Protein AF-A0A009HYK4-F1 (afdb_monomer_lite)

pLDDT: mean 79.66, std 14.62, range [41.09, 97.38]

Foldseek 3Di:
DPDPPPPPVVVVVVVVVVVCPDPVVVVVVLVVVVPDPDQAEAEAEPAEPPDDDHDPPHHYHYDYPDYGCCCVVVVVSVCVVVVVVVVVVVVVVVVVPPD

Structure (mmCIF, N/CA/C/O backbone):
data_AF-A0A009HYK4-F1
#
_entry.id   AF-A0A009HYK4-F1
#
loop_
_atom_site.group_PDB
_atom_site.id
_atom_site.type_symbol
_atom_site.label_atom_id
_atom_site.label_alt_id
_atom_site.label_comp_id
_atom_site.label_asym_id
_atom_site.label_entity_id
_atom_site.label_seq_id
_atom_site.pdbx_PDB_ins_code
_atom_site.Cartn_x
_atom_site.Cartn_y
_atom_site.Cartn_z
_atom_site.occupancy
_atom_site.B_iso_or_equiv
_atom_site.auth_seq_id
_atom_site.auth_comp_id
_atom_site.auth_asym_id
_atom_site.auth_atom_id
_atom_site.pdbx_PDB_model_num
ATOM 1 N N . MET A 1 1 ? 3.544 -6.458 -37.305 1.00 41.09 1 MET A N 1
ATOM 2 C CA . MET A 1 1 ? 3.713 -6.278 -35.844 1.00 41.09 1 MET A CA 1
ATOM 3 C C . MET A 1 1 ? 4.498 -4.985 -35.599 1.00 41.09 1 MET A C 1
ATOM 5 O O . MET A 1 1 ? 5.652 -5.041 -35.210 1.00 41.09 1 MET A O 1
ATOM 9 N N . ASP A 1 2 ? 3.890 -3.821 -35.858 1.00 48.78 2 ASP A N 1
ATOM 10 C CA . ASP A 1 2 ? 4.592 -2.521 -35.960 1.00 48.78 2 ASP A CA 1
ATOM 11 C C . ASP A 1 2 ? 3.963 -1.443 -35.057 1.00 48.78 2 ASP A C 1
ATOM 13 O O . ASP A 1 2 ? 3.434 -0.435 -35.511 1.00 48.78 2 ASP A O 1
ATOM 17 N N . SER A 1 3 ? 3.959 -1.658 -33.739 1.00 46.78 3 SER A N 1
ATOM 18 C CA . SER A 1 3 ? 3.368 -0.681 -32.798 1.00 46.78 3 SER A CA 1
ATOM 19 C C . SER A 1 3 ? 4.187 -0.454 -31.517 1.00 46.78 3 SER A C 1
ATOM 21 O O . SER A 1 3 ? 3.824 0.349 -30.664 1.00 46.78 3 SER A O 1
ATOM 23 N N . LEU A 1 4 ? 5.370 -1.064 -31.390 1.00 53.31 4 LEU A N 1
ATOM 24 C CA . LEU A 1 4 ? 6.231 -0.886 -30.207 1.00 53.31 4 LEU A CA 1
ATOM 25 C C . LEU A 1 4 ? 7.160 0.348 -30.278 1.00 53.31 4 LEU A C 1
ATOM 27 O O . LEU A 1 4 ? 7.969 0.559 -29.382 1.00 53.31 4 LEU A O 1
ATOM 31 N N . ARG A 1 5 ? 7.048 1.202 -31.309 1.00 51.22 5 ARG A N 1
ATOM 32 C CA . ARG A 1 5 ? 7.926 2.376 -31.526 1.00 51.22 5 ARG A CA 1
ATOM 33 C C . ARG A 1 5 ? 7.320 3.734 -31.134 1.00 51.22 5 ARG A C 1
ATOM 35 O O . ARG A 1 5 ? 7.664 4.753 -31.726 1.00 51.22 5 ARG A O 1
ATOM 42 N N . ARG A 1 6 ? 6.456 3.822 -30.115 1.00 57.97 6 ARG A N 1
ATOM 43 C CA . ARG A 1 6 ? 6.088 5.135 -29.537 1.00 57.97 6 ARG A CA 1
ATOM 44 C C . ARG A 1 6 ? 7.111 5.562 -28.484 1.00 57.97 6 ARG A C 1
ATOM 46 O O . ARG A 1 6 ? 6.837 5.524 -27.289 1.00 57.97 6 ARG A O 1
ATOM 53 N N . VAL A 1 7 ? 8.275 6.021 -28.949 1.00 56.16 7 VAL A N 1
ATOM 54 C CA . VAL A 1 7 ? 9.365 6.589 -28.122 1.00 56.16 7 VAL A CA 1
ATOM 55 C C . VAL A 1 7 ? 8.849 7.674 -27.158 1.00 56.16 7 VAL A C 1
ATOM 57 O O . VAL A 1 7 ? 9.374 7.836 -26.063 1.00 56.16 7 VAL A O 1
ATOM 60 N N . SER A 1 8 ? 7.759 8.360 -27.516 1.00 68.75 8 SER A N 1
ATOM 61 C CA . SER A 1 8 ? 7.097 9.361 -26.673 1.00 68.75 8 SER A CA 1
ATOM 62 C C . SER A 1 8 ? 6.431 8.786 -25.414 1.00 68.75 8 SER A C 1
ATOM 64 O O . SER A 1 8 ? 6.576 9.383 -24.353 1.00 68.75 8 SER A O 1
ATOM 66 N N . VAL A 1 9 ? 5.745 7.638 -25.485 1.00 76.12 9 VAL A N 1
ATOM 67 C CA . VAL A 1 9 ? 4.969 7.118 -24.340 1.00 76.12 9 VAL A CA 1
ATOM 68 C C . VAL A 1 9 ? 5.890 6.494 -23.300 1.00 76.12 9 VAL A C 1
ATOM 70 O O . VAL A 1 9 ? 5.772 6.805 -22.122 1.00 76.12 9 VAL A O 1
ATOM 73 N N . ALA A 1 10 ? 6.853 5.673 -23.727 1.00 78.44 10 ALA A N 1
ATOM 74 C CA . ALA A 1 10 ? 7.819 5.071 -22.810 1.00 78.44 10 ALA A CA 1
ATOM 75 C C . ALA A 1 10 ? 8.671 6.139 -22.106 1.00 78.44 10 ALA A C 1
ATOM 77 O O . ALA A 1 10 ? 8.852 6.076 -20.894 1.00 78.44 10 ALA A O 1
ATOM 78 N N . LYS A 1 11 ? 9.129 7.162 -22.844 1.00 82.81 11 LYS A N 1
ATOM 79 C CA . LYS A 1 11 ? 9.841 8.305 -22.260 1.00 82.81 11 LYS A CA 1
ATOM 80 C C . LYS A 1 11 ? 8.963 9.060 -21.262 1.00 82.81 11 LYS A C 1
ATOM 82 O O . LYS A 1 11 ? 9.412 9.316 -20.153 1.00 82.81 11 LYS A O 1
ATOM 87 N N . HIS A 1 12 ? 7.718 9.359 -21.626 1.00 84.25 12 HIS A N 1
ATOM 88 C CA . HIS A 1 12 ? 6.783 10.061 -20.749 1.00 84.25 12 HIS A CA 1
ATOM 89 C C . HIS A 1 12 ? 6.495 9.278 -19.462 1.00 84.25 12 HIS A C 1
ATOM 91 O O . HIS A 1 12 ? 6.520 9.852 -18.377 1.00 84.25 12 HIS A O 1
ATOM 97 N N . ILE A 1 13 ? 6.280 7.962 -19.567 1.00 80.88 13 ILE A N 1
ATOM 98 C CA . ILE A 1 13 ? 6.089 7.086 -18.407 1.00 80.88 13 ILE A CA 1
ATOM 99 C C . ILE A 1 13 ? 7.350 7.081 -17.545 1.00 80.88 13 ILE A C 1
ATOM 101 O O . ILE A 1 13 ? 7.245 7.290 -16.344 1.00 80.88 13 ILE A O 1
ATOM 105 N N . SER A 1 14 ? 8.540 6.915 -18.125 1.00 81.75 14 SER A N 1
ATOM 106 C CA . SER A 1 14 ? 9.793 6.950 -17.360 1.00 81.75 14 SER A CA 1
ATOM 107 C C . SER A 1 14 ? 10.029 8.295 -16.670 1.00 81.75 14 SER A C 1
ATOM 109 O O . SER A 1 14 ? 10.415 8.319 -15.506 1.00 81.75 14 SER A O 1
ATOM 111 N N . GLU A 1 15 ? 9.770 9.418 -17.342 1.00 87.62 15 GLU A N 1
ATOM 112 C CA . GLU A 1 15 ? 9.889 10.762 -16.758 1.00 87.62 15 GLU A CA 1
ATOM 113 C C . GLU A 1 15 ? 8.872 10.990 -15.636 1.00 87.62 15 GLU A C 1
ATOM 115 O O . GLU A 1 15 ? 9.195 11.59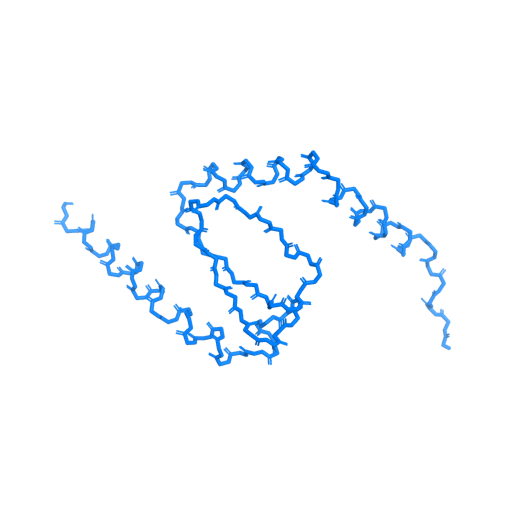9 -14.614 1.00 87.62 15 GLU A O 1
ATOM 120 N N . TYR A 1 16 ? 7.647 10.492 -15.804 1.00 84.00 16 TYR A N 1
ATOM 121 C CA . TYR A 1 16 ? 6.624 10.522 -14.766 1.00 84.00 16 TYR A CA 1
ATOM 122 C C . TYR A 1 16 ? 7.035 9.673 -13.558 1.00 84.00 16 TYR A C 1
ATOM 124 O O . TYR A 1 16 ? 7.064 10.192 -12.444 1.00 84.00 16 TYR A O 1
ATOM 132 N N . MET A 1 17 ? 7.438 8.418 -13.784 1.00 81.25 17 MET A N 1
ATOM 133 C CA . MET A 1 17 ? 7.906 7.494 -12.745 1.00 81.25 17 MET A CA 1
ATOM 134 C C . MET A 1 17 ? 9.112 8.064 -11.993 1.00 81.25 17 MET A C 1
ATOM 136 O O . MET A 1 17 ? 9.154 8.029 -10.765 1.00 81.25 17 MET A O 1
ATOM 140 N N . HIS A 1 18 ? 10.060 8.671 -12.710 1.00 84.44 18 HIS A N 1
ATOM 141 C CA . HIS A 1 18 ? 11.193 9.352 -12.097 1.00 84.44 18 HIS A CA 1
ATOM 142 C C . HIS A 1 18 ? 10.736 10.514 -11.209 1.00 84.44 18 HIS A C 1
ATOM 144 O O . HIS A 1 18 ? 11.143 10.601 -10.052 1.00 84.44 18 HIS A O 1
ATOM 150 N N . ARG A 1 19 ? 9.838 11.371 -11.703 1.00 84.00 19 ARG A N 1
ATOM 151 C CA . ARG A 1 19 ? 9.324 12.519 -10.946 1.00 84.00 19 ARG A CA 1
ATOM 152 C C . ARG A 1 19 ? 8.615 12.101 -9.662 1.00 84.00 19 ARG A C 1
ATOM 154 O O . ARG A 1 19 ? 8.906 12.668 -8.616 1.00 84.00 19 ARG A O 1
ATOM 161 N N . ILE A 1 20 ? 7.724 11.112 -9.720 1.00 78.75 20 ILE A N 1
ATOM 162 C CA . ILE A 1 20 ? 7.016 10.630 -8.522 1.00 78.75 20 ILE A CA 1
ATOM 163 C C . ILE A 1 20 ? 7.943 9.861 -7.572 1.00 78.75 20 ILE A C 1
ATOM 165 O O . ILE A 1 20 ? 7.663 9.763 -6.382 1.00 78.75 20 ILE A O 1
ATOM 169 N N . SER A 1 21 ? 9.076 9.351 -8.068 1.00 76.44 21 SER A N 1
ATOM 170 C CA . SER A 1 21 ? 10.086 8.725 -7.216 1.00 76.44 21 SER A CA 1
ATOM 171 C C . SER A 1 21 ? 10.874 9.734 -6.374 1.00 76.44 21 SER A C 1
ATOM 173 O O . SER A 1 21 ? 11.469 9.324 -5.378 1.00 76.44 21 SER A O 1
ATOM 175 N N . LEU A 1 22 ? 10.850 11.030 -6.725 1.00 84.56 22 LEU A N 1
ATOM 176 C CA . LEU A 1 22 ? 11.596 12.073 -6.019 1.00 84.56 22 LEU A CA 1
ATOM 177 C C . LEU A 1 22 ? 11.136 12.203 -4.553 1.00 84.56 22 LEU A C 1
ATOM 179 O O . LEU A 1 22 ? 9.929 12.264 -4.298 1.00 84.56 22 LEU A O 1
ATOM 183 N N . PRO A 1 23 ? 12.065 12.351 -3.586 1.00 81.12 23 PRO A N 1
ATOM 184 C CA . PRO A 1 23 ? 11.724 12.434 -2.163 1.00 81.12 23 PRO A CA 1
ATOM 185 C C . PRO A 1 23 ? 10.704 13.527 -1.827 1.00 81.12 23 PRO A C 1
ATOM 187 O O . PRO A 1 23 ? 9.801 13.307 -1.029 1.00 81.12 23 PRO A O 1
ATOM 190 N N . GLN A 1 24 ? 10.803 14.689 -2.477 1.00 82.56 24 GLN A N 1
ATOM 191 C CA . GLN A 1 24 ? 9.897 15.823 -2.258 1.00 82.56 24 GLN A CA 1
ATOM 192 C C . GLN A 1 24 ? 8.449 15.484 -2.632 1.00 82.56 24 GLN A C 1
ATOM 194 O O . GLN A 1 24 ? 7.534 15.812 -1.886 1.00 82.56 24 GLN A O 1
ATOM 199 N N . GLN A 1 25 ? 8.243 14.774 -3.748 1.00 83.44 25 GLN A N 1
ATOM 200 C CA . GLN A 1 25 ? 6.910 14.329 -4.163 1.00 83.44 25 GLN A CA 1
ATOM 201 C C . GLN A 1 25 ? 6.340 13.310 -3.175 1.00 83.44 25 GLN A C 1
ATOM 203 O O . GLN A 1 25 ? 5.169 13.399 -2.812 1.00 83.44 25 GLN A O 1
ATOM 208 N N . ARG A 1 26 ? 7.178 12.400 -2.665 1.00 76.94 26 ARG A N 1
ATOM 209 C CA . ARG A 1 26 ? 6.767 11.423 -1.645 1.00 76.94 26 ARG A CA 1
ATOM 210 C C . ARG A 1 26 ? 6.359 12.089 -0.331 1.00 76.94 26 ARG A C 1
ATOM 212 O O . ARG A 1 26 ? 5.357 11.697 0.263 1.00 76.94 26 ARG A O 1
ATOM 219 N N . VAL A 1 27 ? 7.090 13.119 0.102 1.00 80.94 27 VAL A N 1
ATOM 220 C CA . VAL A 1 27 ? 6.732 13.918 1.286 1.00 80.94 27 VAL A CA 1
ATOM 221 C C . VAL A 1 27 ? 5.381 14.600 1.082 1.00 80.94 27 VAL A C 1
ATOM 223 O O . VAL A 1 27 ? 4.512 14.473 1.940 1.00 80.94 27 VAL A O 1
ATOM 226 N N . SER A 1 28 ? 5.162 15.253 -0.063 1.00 83.44 28 SER A N 1
ATOM 227 C CA . SER A 1 28 ? 3.877 15.894 -0.373 1.00 83.44 28 SER A CA 1
ATOM 228 C C . SER A 1 28 ? 2.714 14.898 -0.424 1.00 83.44 28 SER A C 1
ATOM 230 O O . SER A 1 28 ? 1.647 15.180 0.110 1.00 83.44 28 SER A O 1
ATOM 232 N N . GLN A 1 29 ? 2.917 13.715 -1.008 1.00 81.56 29 GLN A N 1
ATOM 233 C CA . GLN A 1 29 ? 1.904 12.653 -1.040 1.00 81.56 29 GLN A CA 1
ATOM 234 C C . GLN A 1 29 ? 1.597 12.104 0.358 1.00 81.56 29 GLN A C 1
ATOM 236 O O . GLN A 1 29 ? 0.439 11.867 0.685 1.00 81.56 29 GLN A O 1
ATOM 241 N N . THR A 1 30 ? 2.619 11.948 1.203 1.00 78.31 30 THR A N 1
ATOM 242 C CA . THR A 1 30 ? 2.444 11.501 2.594 1.00 78.31 30 THR A CA 1
ATOM 243 C C . THR A 1 30 ? 1.706 12.550 3.424 1.00 78.31 30 THR A C 1
ATOM 245 O O . THR A 1 30 ? 0.857 12.197 4.236 1.00 78.31 30 THR A O 1
ATOM 248 N N . ALA A 1 31 ? 1.990 13.837 3.206 1.00 83.25 31 ALA A N 1
ATOM 249 C CA . ALA A 1 31 ? 1.271 14.934 3.848 1.00 83.25 31 ALA A CA 1
ATOM 250 C C . ALA A 1 31 ? -0.216 14.934 3.457 1.00 83.25 31 ALA A C 1
ATOM 252 O O . ALA A 1 31 ? -1.063 14.890 4.341 1.00 83.25 31 ALA A O 1
ATOM 253 N N . LEU A 1 32 ? -0.524 14.845 2.157 1.00 84.50 32 LEU A N 1
ATOM 254 C CA . LEU A 1 32 ? -1.898 14.716 1.647 1.00 84.50 32 LEU A CA 1
ATOM 255 C C . LEU A 1 32 ? -2.643 13.527 2.260 1.00 84.50 32 LEU A C 1
ATOM 257 O O . LEU A 1 32 ? -3.805 13.638 2.634 1.00 84.50 32 LEU A O 1
ATOM 261 N N . LEU A 1 33 ? -1.970 12.385 2.380 1.00 82.75 33 LEU A N 1
ATOM 262 C CA . LEU A 1 33 ? -2.542 11.188 2.983 1.00 82.75 33 LEU A CA 1
ATOM 263 C C . LEU A 1 33 ? -2.850 11.387 4.479 1.00 82.75 33 LEU A C 1
ATOM 265 O O . LEU A 1 33 ? -3.877 10.913 4.955 1.00 82.75 33 LEU A O 1
ATOM 269 N N . ASN A 1 34 ? -1.995 12.113 5.205 1.00 80.75 34 ASN A N 1
ATOM 270 C CA . ASN A 1 34 ? -2.213 12.461 6.613 1.00 80.75 34 ASN A CA 1
ATOM 271 C C . ASN A 1 34 ? -3.314 13.520 6.815 1.00 80.75 34 ASN A C 1
ATOM 273 O O . ASN A 1 34 ? -3.859 13.618 7.911 1.00 80.75 34 ASN A O 1
ATOM 277 N N . GLU A 1 35 ? -3.635 14.317 5.792 1.00 85.19 35 GLU A N 1
ATOM 278 C CA . GLU A 1 35 ? -4.724 15.305 5.824 1.00 85.19 35 GLU A CA 1
ATOM 279 C C . GLU A 1 35 ? -6.112 14.671 5.638 1.00 85.19 35 GLU A C 1
ATOM 281 O O . GLU A 1 35 ? -7.132 15.315 5.895 1.00 85.19 35 GLU A O 1
ATOM 286 N N . LEU A 1 36 ? -6.183 13.407 5.205 1.00 81.94 36 LEU A N 1
ATOM 287 C CA . LEU A 1 36 ? -7.454 12.711 5.047 1.00 81.94 36 LEU A CA 1
ATOM 288 C C . LEU A 1 36 ? -8.120 12.512 6.415 1.00 81.94 36 LEU A C 1
ATOM 290 O O . LEU A 1 36 ? -7.658 11.740 7.247 1.00 81.94 36 LEU A O 1
ATOM 294 N N . GLY A 1 37 ? -9.279 13.145 6.616 1.00 72.69 37 GLY A N 1
ATOM 295 C CA . GLY A 1 37 ? -10.125 12.918 7.798 1.00 72.69 37 GLY A CA 1
ATOM 296 C C . GLY A 1 37 ? -10.833 11.554 7.811 1.00 72.69 37 GLY A C 1
ATOM 297 O O . GLY A 1 37 ? -11.564 11.241 8.747 1.00 72.69 37 GLY A O 1
ATOM 298 N N . SER A 1 38 ? -10.650 10.752 6.759 1.00 78.38 38 SER A N 1
ATOM 299 C CA . SER A 1 38 ? -11.187 9.394 6.647 1.00 78.38 38 SER A CA 1
ATOM 300 C C . SER A 1 38 ? -10.184 8.368 7.159 1.00 78.38 38 SER A C 1
ATOM 302 O O . SER A 1 38 ? -8.975 8.569 7.089 1.00 78.38 38 SER A O 1
ATOM 304 N N . LYS A 1 39 ? -10.685 7.227 7.634 1.00 82.88 39 LYS A N 1
ATOM 305 C CA . LYS A 1 39 ? -9.823 6.111 8.028 1.00 82.88 39 LYS A CA 1
ATOM 306 C C . LYS A 1 39 ? -9.206 5.479 6.781 1.00 82.88 39 LYS A C 1
ATOM 308 O O . LYS A 1 39 ? -9.932 5.095 5.866 1.00 82.88 39 LYS A O 1
ATOM 313 N N . VAL A 1 40 ? -7.881 5.376 6.761 1.00 86.25 40 VAL A N 1
ATOM 314 C CA . VAL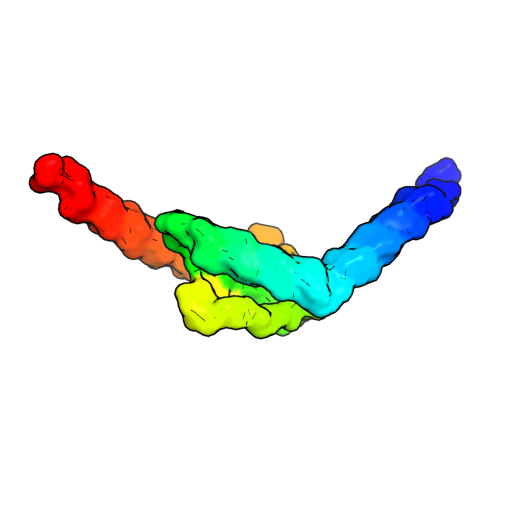 A 1 40 ? -7.109 4.790 5.661 1.00 86.25 40 VAL A CA 1
ATOM 315 C C . VAL A 1 40 ? -6.394 3.547 6.170 1.00 86.25 40 VAL A C 1
ATOM 317 O O . VAL A 1 40 ? -5.802 3.571 7.244 1.00 86.25 40 VAL A O 1
ATOM 320 N N . GLU A 1 41 ? -6.446 2.479 5.384 1.00 88.62 41 GLU A N 1
ATOM 321 C CA . GLU A 1 41 ? -5.707 1.231 5.583 1.00 88.62 41 GLU A CA 1
ATOM 322 C C . GLU A 1 41 ? -4.941 0.961 4.290 1.00 88.62 41 GLU A C 1
ATOM 324 O O . GLU A 1 41 ? -5.481 1.158 3.197 1.00 88.62 41 GLU A O 1
ATOM 329 N N . ILE A 1 42 ? -3.686 0.534 4.393 1.00 89.31 42 ILE A N 1
ATOM 330 C CA . ILE A 1 42 ? -2.832 0.315 3.223 1.00 89.31 42 ILE A CA 1
ATOM 331 C C . ILE A 1 42 ? -2.432 -1.149 3.151 1.00 89.31 42 ILE A C 1
ATOM 333 O O . ILE A 1 42 ? -1.910 -1.703 4.111 1.00 89.31 42 ILE A O 1
ATOM 337 N N . ILE A 1 43 ? -2.635 -1.764 1.988 1.00 91.69 43 ILE A N 1
ATOM 338 C CA . ILE A 1 43 ? -2.239 -3.146 1.712 1.00 91.69 43 ILE A CA 1
ATOM 339 C C . ILE A 1 43 ? -1.140 -3.120 0.656 1.00 91.69 43 ILE A C 1
ATOM 341 O O . ILE A 1 43 ? -1.345 -2.588 -0.435 1.00 91.69 43 ILE A O 1
ATOM 345 N N . VAL A 1 44 ? 0.014 -3.705 0.966 1.00 91.50 44 VAL A N 1
ATOM 346 C CA . VAL A 1 44 ? 1.167 -3.785 0.056 1.00 91.50 44 VAL A CA 1
ATOM 347 C C . VAL A 1 44 ? 1.662 -5.218 -0.069 1.00 91.50 44 VAL A C 1
ATOM 349 O O . VAL A 1 44 ? 1.496 -6.026 0.842 1.00 91.50 44 VAL A O 1
ATOM 352 N N . GLY A 1 45 ? 2.280 -5.546 -1.202 1.00 93.69 45 GLY A N 1
ATOM 353 C CA . GLY A 1 45 ? 3.008 -6.802 -1.344 1.00 93.69 45 GLY A CA 1
ATOM 354 C C . GLY A 1 45 ? 4.406 -6.708 -0.739 1.00 93.69 45 GLY A C 1
ATOM 355 O O . GLY A 1 45 ? 5.083 -5.696 -0.895 1.00 93.69 45 GLY A O 1
ATOM 356 N N . GLU A 1 46 ? 4.861 -7.772 -0.080 1.00 91.69 46 GLU A N 1
ATOM 357 C CA . GLU A 1 46 ? 6.209 -7.867 0.505 1.00 91.69 46 GLU A CA 1
ATOM 358 C C . GLU A 1 46 ? 7.328 -7.586 -0.511 1.00 91.69 46 GLU A C 1
ATOM 360 O O . GLU A 1 46 ? 8.332 -6.956 -0.188 1.00 91.69 46 GLU A O 1
ATOM 365 N N . LYS A 1 47 ? 7.153 -8.051 -1.751 1.00 90.00 47 LYS A N 1
ATOM 366 C CA . LYS A 1 47 ? 8.133 -7.935 -2.837 1.00 90.00 47 LYS A CA 1
ATOM 367 C C . LYS A 1 47 ? 7.858 -6.744 -3.750 1.00 90.00 47 LYS A C 1
ATOM 369 O O . LYS A 1 47 ? 8.408 -6.688 -4.851 1.00 90.00 47 LYS A O 1
ATOM 374 N N . ASP A 1 48 ? 6.975 -5.829 -3.354 1.00 85.44 48 ASP A N 1
ATOM 375 C CA . ASP A 1 48 ? 6.724 -4.626 -4.137 1.00 85.44 48 ASP A CA 1
ATOM 376 C C . ASP A 1 48 ? 7.963 -3.702 -4.075 1.00 85.44 48 ASP A C 1
ATOM 378 O O . ASP A 1 48 ? 8.364 -3.263 -2.996 1.00 85.44 48 ASP A O 1
ATOM 382 N N . PRO A 1 49 ? 8.601 -3.380 -5.216 1.00 68.06 49 PRO A N 1
ATOM 383 C CA . PRO A 1 49 ? 9.766 -2.495 -5.242 1.00 68.06 49 PRO A CA 1
ATOM 384 C C . PRO A 1 49 ? 9.450 -1.045 -4.830 1.00 68.06 49 PRO A C 1
ATOM 386 O O . PRO A 1 49 ? 10.365 -0.231 -4.708 1.00 68.06 49 PRO A O 1
ATOM 389 N N . ILE A 1 50 ? 8.173 -0.697 -4.646 1.00 65.81 50 ILE A N 1
ATOM 390 C CA . ILE A 1 50 ? 7.694 0.650 -4.313 1.00 65.81 50 ILE A CA 1
ATOM 391 C C . ILE A 1 50 ? 7.452 0.814 -2.795 1.00 65.81 50 ILE A C 1
ATOM 393 O O . ILE A 1 50 ? 7.141 1.920 -2.342 1.00 65.81 50 ILE A O 1
ATOM 397 N N . VAL A 1 51 ? 7.663 -0.230 -1.975 1.00 63.59 51 VAL A N 1
ATOM 398 C CA . VAL A 1 51 ? 7.457 -0.155 -0.515 1.00 63.59 51 VAL A CA 1
ATOM 399 C C . VAL A 1 51 ? 8.314 0.959 0.087 1.00 63.59 51 VAL A C 1
ATOM 401 O O . VAL A 1 51 ? 9.542 0.947 0.048 1.00 63.59 51 VAL A O 1
ATOM 404 N N . THR A 1 52 ? 7.632 1.957 0.638 1.00 63.12 52 THR A N 1
ATOM 405 C CA . THR A 1 52 ? 8.226 3.107 1.321 1.00 63.12 52 THR A CA 1
ATOM 406 C C . THR A 1 52 ? 7.678 3.138 2.728 1.00 63.12 52 THR A C 1
ATOM 408 O O . THR A 1 52 ? 6.521 2.784 2.939 1.00 63.12 52 THR A O 1
ATOM 411 N N . THR A 1 53 ? 8.475 3.601 3.684 1.00 65.19 53 THR A N 1
ATOM 412 C CA . THR A 1 53 ? 7.977 3.919 5.020 1.00 65.19 53 THR A CA 1
ATOM 413 C C . THR A 1 53 ? 6.885 4.982 4.909 1.00 65.19 53 THR A C 1
ATOM 415 O O . THR A 1 53 ? 7.152 6.114 4.506 1.00 65.19 53 THR A O 1
ATOM 418 N N . ILE A 1 54 ? 5.651 4.603 5.229 1.00 70.50 54 ILE A N 1
ATOM 419 C CA . ILE A 1 54 ? 4.505 5.512 5.319 1.00 70.50 54 ILE A CA 1
ATOM 420 C C . ILE A 1 54 ? 4.458 6.077 6.745 1.00 70.50 54 ILE A C 1
ATOM 422 O O . ILE A 1 54 ? 5.146 5.591 7.645 1.00 70.50 54 ILE A O 1
ATOM 426 N N . SER A 1 55 ? 3.670 7.134 6.941 1.00 69.38 55 SER A N 1
ATOM 427 C CA . SER A 1 55 ? 3.324 7.660 8.262 1.00 69.38 55 SER A CA 1
ATOM 428 C C . SER A 1 55 ? 3.023 6.522 9.253 1.00 69.38 55 SER A C 1
ATOM 430 O O . SER A 1 55 ? 2.192 5.668 8.937 1.00 69.38 55 SER A O 1
ATOM 432 N N . PRO A 1 56 ? 3.634 6.510 10.455 1.00 71.00 56 PRO A N 1
ATOM 433 C CA . PRO A 1 56 ? 3.422 5.447 11.444 1.00 71.00 56 PRO A CA 1
ATOM 434 C C . PRO A 1 56 ? 1.976 5.390 11.957 1.00 71.00 56 PRO A C 1
ATOM 436 O O . PRO A 1 56 ? 1.581 4.418 12.592 1.00 71.00 56 PRO A O 1
ATOM 439 N N . ASN A 1 57 ? 1.189 6.431 11.680 1.00 75.56 57 ASN A N 1
ATOM 440 C CA . ASN A 1 57 ? -0.202 6.547 12.099 1.00 75.56 57 ASN A CA 1
ATOM 441 C C . ASN A 1 57 ? -1.180 5.847 11.144 1.00 75.56 57 ASN A C 1
ATOM 443 O O . ASN A 1 57 ? -2.362 5.743 11.464 1.00 75.56 57 ASN A O 1
ATOM 447 N N . ILE A 1 58 ? -0.714 5.395 9.978 1.00 81.06 58 ILE A N 1
ATOM 448 C CA . ILE A 1 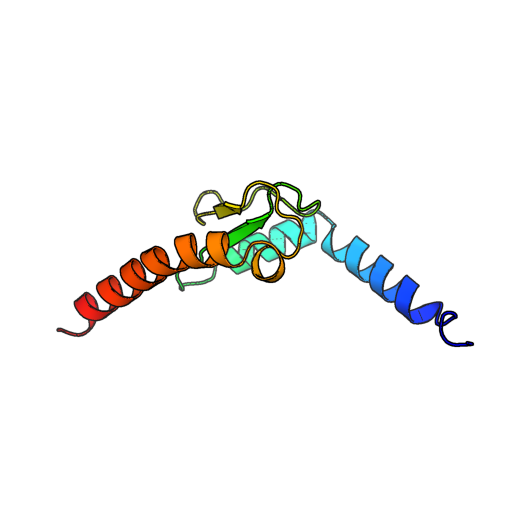58 ? -1.543 4.711 8.988 1.00 81.06 58 ILE A CA 1
ATOM 449 C C . ILE A 1 58 ? -1.211 3.228 9.066 1.00 81.06 58 ILE A C 1
ATOM 451 O O . ILE A 1 58 ? -0.050 2.867 8.855 1.00 81.06 58 ILE A O 1
ATOM 455 N N . PRO A 1 59 ? -2.180 2.354 9.373 1.00 86.56 59 PRO A N 1
ATOM 456 C CA . PRO A 1 59 ? -1.885 0.940 9.429 1.00 86.56 59 PRO A CA 1
ATOM 457 C C . PRO A 1 59 ? -1.551 0.415 8.028 1.00 86.56 59 PRO A C 1
ATOM 459 O O . PRO A 1 59 ? -2.216 0.718 7.032 1.00 86.56 59 PRO A O 1
ATOM 462 N N . VAL A 1 60 ? -0.475 -0.368 7.974 1.00 88.25 60 VAL A N 1
ATOM 463 C CA . VAL A 1 60 ? 0.026 -1.006 6.760 1.00 88.25 60 VAL A CA 1
ATOM 464 C C . VAL A 1 60 ? 0.017 -2.512 6.972 1.00 88.25 60 VAL A C 1
ATOM 466 O O . VAL A 1 60 ? 0.613 -3.016 7.925 1.00 88.25 60 VAL A O 1
ATOM 469 N N . HIS A 1 61 ? -0.636 -3.230 6.069 1.00 91.69 61 HIS A N 1
ATOM 470 C CA . HIS A 1 61 ? -0.652 -4.681 6.027 1.00 91.69 61 HIS A CA 1
ATOM 471 C C . HIS A 1 61 ? 0.173 -5.190 4.848 1.00 91.69 61 HIS A C 1
ATOM 473 O O . HIS A 1 61 ? -0.004 -4.756 3.708 1.00 91.69 61 HIS A O 1
ATOM 479 N N . ILE A 1 62 ? 1.089 -6.114 5.134 1.00 92.50 62 ILE A N 1
ATOM 480 C CA . ILE A 1 62 ? 2.014 -6.672 4.150 1.00 92.50 62 ILE A CA 1
ATOM 481 C C . ILE A 1 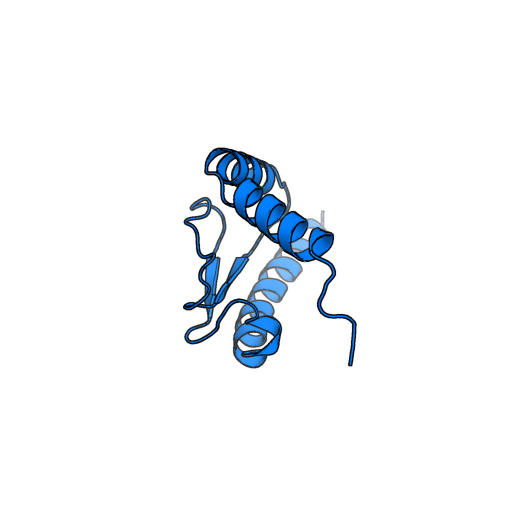62 ? 1.548 -8.079 3.782 1.00 92.50 62 ILE A C 1
ATOM 483 O O . ILE A 1 62 ? 1.502 -8.965 4.633 1.00 92.50 62 ILE A O 1
ATOM 487 N N . ILE A 1 63 ? 1.251 -8.292 2.502 1.00 95.12 63 ILE A N 1
ATOM 488 C CA . ILE A 1 63 ? 0.935 -9.607 1.945 1.00 95.12 63 ILE A CA 1
ATOM 489 C C . ILE A 1 63 ? 2.246 -10.305 1.574 1.00 95.12 63 ILE A C 1
ATOM 491 O O . ILE A 1 63 ? 2.935 -9.907 0.627 1.00 95.12 63 ILE A O 1
ATOM 495 N N . ALA A 1 64 ? 2.590 -11.343 2.336 1.00 94.69 64 ALA A N 1
ATOM 496 C CA . ALA A 1 64 ? 3.799 -12.137 2.133 1.00 94.69 64 ALA A CA 1
ATOM 497 C C . ALA A 1 64 ? 3.855 -12.728 0.716 1.00 94.69 64 ALA A C 1
ATOM 499 O O . ALA A 1 64 ? 2.845 -13.179 0.175 1.00 94.69 64 ALA A O 1
ATOM 500 N N . GLY A 1 65 ? 5.035 -12.715 0.094 1.00 94.75 65 GLY A N 1
ATOM 501 C CA . GLY A 1 65 ? 5.247 -13.260 -1.248 1.00 94.75 65 GLY A CA 1
ATOM 502 C C . GLY A 1 65 ? 4.674 -12.440 -2.412 1.00 94.75 65 GLY A C 1
ATOM 503 O O . GLY A 1 65 ? 5.110 -12.658 -3.547 1.00 94.75 65 GLY A O 1
ATOM 504 N N . ALA A 1 66 ? 3.772 -11.484 -2.163 1.00 94.81 66 ALA A N 1
ATOM 505 C CA . ALA A 1 66 ? 3.126 -10.693 -3.206 1.00 94.81 66 ALA A CA 1
ATOM 506 C C . ALA A 1 66 ? 4.020 -9.577 -3.762 1.00 94.81 66 ALA A C 1
ATOM 508 O O . ALA A 1 66 ? 4.802 -8.963 -3.042 1.00 94.81 66 ALA A O 1
ATOM 509 N N . GLY A 1 67 ? 3.876 -9.306 -5.063 1.00 92.19 67 GLY A N 1
ATOM 510 C CA . GLY A 1 67 ? 4.467 -8.142 -5.731 1.00 92.19 67 GLY A CA 1
ATOM 5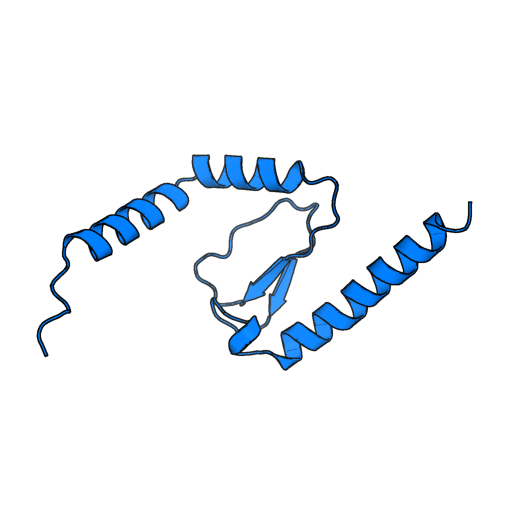11 C C . GLY A 1 67 ? 3.520 -6.938 -5.733 1.00 92.19 67 GLY A C 1
ATOM 512 O O . GLY A 1 67 ? 2.668 -6.809 -4.863 1.00 92.19 67 GLY A O 1
ATOM 513 N N . HIS A 1 68 ? 3.617 -6.091 -6.759 1.00 90.00 68 HIS A N 1
ATOM 514 C CA . HIS A 1 68 ? 2.886 -4.817 -6.833 1.00 90.00 68 HIS A CA 1
ATOM 515 C C . HIS A 1 68 ? 1.350 -4.930 -6.826 1.00 90.00 68 HIS A C 1
ATOM 517 O O . HIS A 1 68 ? 0.655 -4.034 -6.361 1.00 90.00 68 HIS A O 1
ATOM 523 N N . ASN A 1 69 ? 0.803 -6.043 -7.325 1.00 93.12 69 ASN A N 1
ATOM 524 C CA . ASN A 1 69 ? -0.644 -6.249 -7.443 1.00 93.12 69 ASN A CA 1
ATOM 525 C C . ASN A 1 69 ? -1.119 -7.405 -6.545 1.00 93.12 69 ASN A C 1
ATOM 527 O O . ASN A 1 69 ? -1.522 -8.459 -7.061 1.00 93.12 69 ASN A O 1
ATOM 531 N N . PRO A 1 70 ? -1.083 -7.253 -5.205 1.00 94.44 70 PRO A N 1
ATOM 532 C CA . PRO A 1 70 ? -1.542 -8.300 -4.293 1.00 94.44 70 PRO A CA 1
ATOM 533 C C . PRO A 1 70 ? -3.038 -8.588 -4.480 1.00 94.44 70 PRO A C 1
ATOM 535 O O . PRO A 1 70 ? -3.445 -9.740 -4.427 1.00 94.44 70 PRO A O 1
ATOM 538 N N . HIS A 1 71 ? -3.836 -7.574 -4.831 1.00 94.69 71 HIS A N 1
ATOM 539 C CA . HIS A 1 71 ? -5.277 -7.698 -5.087 1.00 94.69 71 HIS A CA 1
ATOM 540 C C . HIS A 1 71 ? -5.643 -8.567 -6.305 1.00 94.69 71 HIS A C 1
ATOM 542 O O . HIS A 1 71 ? -6.797 -8.953 -6.438 1.00 94.69 71 HIS A O 1
ATOM 548 N N . VAL A 1 72 ? -4.685 -8.869 -7.190 1.00 96.38 72 VAL A N 1
ATOM 549 C CA . VAL A 1 72 ? -4.880 -9.784 -8.333 1.00 96.38 72 VAL A CA 1
ATOM 550 C C . VAL A 1 72 ? -4.239 -11.141 -8.068 1.00 96.38 72 VAL A C 1
ATOM 552 O O . VAL A 1 72 ? -4.768 -12.172 -8.464 1.00 96.38 72 VAL A O 1
ATOM 555 N N . THR A 1 73 ? -3.070 -11.144 -7.428 1.00 96.75 73 THR A N 1
ATOM 556 C CA . THR A 1 73 ? -2.217 -12.339 -7.324 1.00 96.75 73 THR A CA 1
ATOM 557 C C . THR A 1 73 ? -2.410 -13.124 -6.029 1.00 96.75 73 THR A C 1
ATOM 559 O O . THR A 1 73 ? -2.110 -14.310 -6.003 1.00 96.75 73 THR A O 1
ATOM 562 N N . HIS A 1 74 ? -2.897 -12.477 -4.970 1.00 97.19 74 HIS A N 1
ATOM 563 C CA . HIS A 1 74 ? -3.066 -13.031 -3.624 1.00 97.19 74 HIS A CA 1
ATOM 564 C C . HIS A 1 74 ? -4.445 -12.626 -3.075 1.00 97.19 74 HIS A C 1
ATOM 566 O O . HIS A 1 74 ? -4.564 -12.076 -1.982 1.00 97.19 74 HIS A O 1
ATOM 572 N N . VAL A 1 75 ? -5.489 -12.855 -3.883 1.00 97.19 75 VAL A N 1
ATOM 573 C CA . VAL A 1 75 ? -6.864 -12.386 -3.631 1.00 97.19 75 VAL A CA 1
ATOM 574 C C . VAL A 1 75 ? -7.379 -12.832 -2.265 1.00 97.19 75 VAL A C 1
ATOM 576 O O . VAL A 1 75 ? -7.932 -12.014 -1.539 1.00 97.19 75 VAL A O 1
ATOM 579 N N . GLU A 1 76 ? -7.159 -14.097 -1.899 1.00 97.38 76 GLU A N 1
ATOM 580 C CA . GLU A 1 76 ? -7.603 -14.658 -0.615 1.00 97.38 76 GLU A CA 1
ATOM 581 C C . GLU A 1 76 ? -6.952 -13.935 0.568 1.00 97.38 76 GLU A C 1
ATOM 583 O O . GLU A 1 76 ? -7.652 -13.436 1.439 1.00 97.38 76 GLU A O 1
ATOM 588 N N . ALA A 1 77 ? -5.630 -13.745 0.544 1.00 96.56 77 ALA A N 1
ATOM 589 C CA . ALA A 1 77 ? -4.922 -13.037 1.610 1.00 96.56 77 ALA A CA 1
ATOM 590 C C . ALA A 1 77 ? -5.373 -11.569 1.744 1.00 96.56 77 ALA A C 1
ATOM 592 O O . ALA A 1 77 ? -5.480 -11.036 2.848 1.00 96.56 77 ALA A O 1
ATOM 593 N N . VAL A 1 78 ? -5.669 -10.907 0.620 1.00 96.06 78 VAL A N 1
ATOM 594 C CA . VAL A 1 78 ? -6.237 -9.550 0.626 1.00 96.06 78 VAL A CA 1
ATOM 595 C C . VAL A 1 78 ? -7.655 -9.552 1.202 1.00 96.06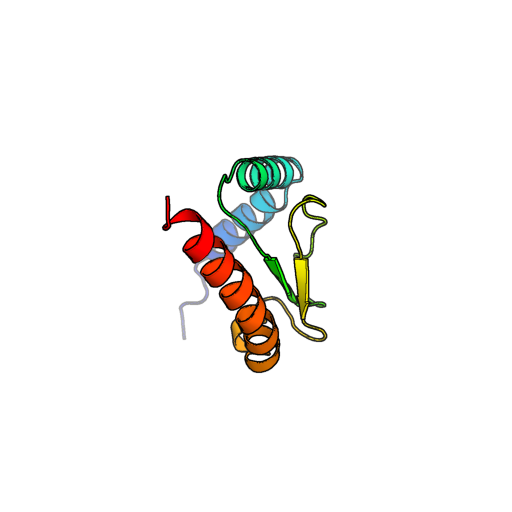 78 VAL A C 1
ATOM 597 O O . VAL A 1 78 ? -7.992 -8.679 2.002 1.00 96.06 78 VAL A O 1
ATOM 600 N N . TYR A 1 79 ? -8.482 -10.525 0.823 1.00 95.75 79 TYR A N 1
ATOM 601 C CA . TYR A 1 79 ? -9.850 -10.674 1.315 1.00 95.75 79 TYR A CA 1
ATOM 602 C C . TYR A 1 79 ? -9.899 -10.945 2.826 1.00 95.75 79 TYR A C 1
ATOM 604 O O . TYR A 1 79 ? -10.670 -10.300 3.544 1.00 95.75 79 TYR A O 1
ATOM 612 N N . ASP A 1 80 ? -9.042 -11.840 3.314 1.00 95.44 80 ASP A N 1
ATOM 613 C CA . ASP A 1 80 ? -8.947 -12.213 4.727 1.00 95.44 80 ASP A CA 1
ATOM 614 C C . ASP A 1 80 ? -8.591 -11.016 5.608 1.00 95.44 80 ASP A C 1
ATOM 616 O O . ASP A 1 80 ? -9.106 -10.884 6.717 1.00 95.44 80 ASP A O 1
ATOM 620 N N . TYR A 1 81 ? -7.758 -10.103 5.103 1.00 94.38 81 TYR A N 1
ATOM 621 C CA . TYR A 1 81 ? -7.444 -8.861 5.798 1.00 94.38 81 TYR A CA 1
ATOM 622 C C . TYR A 1 81 ? -8.559 -7.808 5.679 1.00 94.38 81 TYR A C 1
ATOM 624 O O . TYR A 1 81 ? -8.902 -7.152 6.666 1.00 94.38 81 TYR A O 1
ATOM 632 N N . LEU A 1 82 ? -9.163 -7.641 4.497 1.00 92.56 82 LEU A N 1
ATOM 633 C CA . LEU A 1 82 ? -10.212 -6.638 4.280 1.00 92.56 82 LEU A CA 1
ATOM 634 C C . LEU A 1 82 ? -11.480 -6.920 5.093 1.00 92.56 82 LEU A C 1
ATOM 636 O O . LEU A 1 82 ? -12.098 -5.990 5.608 1.00 92.56 82 LEU A O 1
ATOM 640 N N . THR A 1 83 ? -11.870 -8.185 5.238 1.00 92.81 83 THR A N 1
ATOM 641 C CA . THR A 1 83 ? -13.109 -8.586 5.925 1.00 92.81 83 THR A CA 1
ATOM 642 C C . THR A 1 83 ? -13.217 -8.053 7.370 1.00 92.81 83 THR A C 1
ATOM 644 O O . THR A 1 83 ? -14.201 -7.369 7.688 1.00 92.81 83 THR A O 1
ATOM 647 N N . PRO A 1 84 ? -12.239 -8.281 8.269 1.00 90.19 84 PRO A N 1
ATOM 648 C CA . PRO A 1 84 ? -12.285 -7.741 9.628 1.00 90.19 84 PRO A CA 1
ATOM 649 C C . PRO A 1 84 ? -12.136 -6.214 9.667 1.00 90.19 84 PRO A C 1
ATOM 651 O O . PRO A 1 84 ? -12.757 -5.568 10.511 1.00 90.19 84 PRO A O 1
ATOM 654 N N . VAL A 1 85 ? -11.368 -5.617 8.750 1.00 89.31 85 VAL A N 1
ATOM 655 C CA . VAL A 1 85 ? -11.216 -4.155 8.639 1.00 89.31 85 VAL A CA 1
ATOM 656 C C . VAL A 1 85 ? -12.552 -3.488 8.315 1.00 89.31 85 VAL A C 1
ATOM 658 O O . VAL A 1 85 ? -12.959 -2.538 8.988 1.00 89.31 85 VAL A O 1
ATOM 661 N N . LEU A 1 86 ? -13.272 -4.014 7.324 1.00 87.25 86 LEU A N 1
ATOM 662 C CA . LEU A 1 86 ? -14.598 -3.524 6.957 1.00 87.25 86 LEU A CA 1
ATOM 663 C C . LEU A 1 86 ? -15.582 -3.701 8.112 1.00 87.25 86 LEU A C 1
ATOM 665 O O . LEU A 1 86 ? -16.306 -2.764 8.441 1.00 87.25 86 LEU A O 1
ATOM 669 N N . THR A 1 87 ? -15.550 -4.851 8.789 1.00 87.12 87 THR A N 1
ATOM 670 C CA . THR A 1 87 ? -16.388 -5.108 9.970 1.00 87.12 87 THR A CA 1
ATOM 671 C C . THR A 1 87 ? -16.130 -4.074 11.070 1.00 87.12 87 THR A C 1
ATOM 673 O O . THR A 1 87 ? -17.068 -3.439 11.547 1.00 87.12 87 THR A O 1
ATOM 676 N N . LYS A 1 88 ? -14.859 -3.818 11.413 1.00 84.06 88 LYS A N 1
ATOM 677 C CA . LYS A 1 88 ? -14.448 -2.791 12.386 1.00 84.06 88 LYS A CA 1
ATOM 678 C C . LYS A 1 88 ? -15.043 -1.427 12.040 1.00 84.06 88 LYS A C 1
ATOM 680 O O . LYS A 1 88 ? -15.568 -0.746 12.922 1.00 84.06 88 LYS A O 1
ATOM 685 N N . TYR A 1 89 ? -14.971 -1.009 10.779 1.00 83.00 89 TYR A N 1
ATOM 686 C CA . TYR A 1 89 ? -15.448 0.313 10.371 1.00 83.00 89 TYR A CA 1
ATOM 687 C C . TYR A 1 89 ? -16.962 0.414 10.284 1.00 83.00 89 TYR A C 1
ATOM 689 O O . TYR A 1 89 ? -17.513 1.387 10.795 1.00 83.00 89 TYR A O 1
ATOM 697 N N . ILE A 1 90 ? -17.649 -0.604 9.775 1.00 80.75 90 ILE A N 1
ATOM 698 C CA . ILE A 1 90 ? -19.115 -0.644 9.757 1.00 80.75 90 ILE A CA 1
ATOM 699 C C . ILE A 1 90 ? -19.666 -0.614 11.190 1.00 80.75 90 ILE A C 1
ATOM 701 O O . ILE A 1 90 ? -20.511 0.224 11.500 1.00 80.75 90 ILE A O 1
ATOM 705 N N . SER A 1 91 ? -19.124 -1.433 12.098 1.00 65.06 91 SER A N 1
ATOM 706 C CA . SER A 1 91 ? -19.537 -1.445 13.508 1.00 65.06 91 SER A CA 1
ATOM 707 C C . SER A 1 91 ? -19.238 -0.132 14.233 1.00 65.06 91 SER A C 1
ATOM 709 O O . SER A 1 91 ? -20.031 0.288 15.069 1.00 65.06 91 SER A O 1
ATOM 711 N N . THR A 1 92 ? -18.137 0.552 13.894 1.00 59.34 92 THR A N 1
ATOM 712 C CA . THR A 1 92 ? -17.857 1.882 14.462 1.00 59.34 92 THR A CA 1
ATOM 713 C C . THR A 1 92 ? -18.876 2.914 13.977 1.00 59.34 92 THR A C 1
ATOM 715 O O . THR A 1 92 ? -19.265 3.789 14.737 1.00 59.34 92 THR A O 1
ATOM 718 N N . THR A 1 93 ? -19.314 2.826 12.718 1.00 57.91 93 THR A N 1
ATOM 719 C CA . THR A 1 93 ? -20.240 3.807 12.128 1.00 57.91 93 THR A CA 1
ATOM 720 C C . THR A 1 93 ? -21.649 3.656 12.701 1.00 57.91 93 THR A C 1
ATOM 722 O O . THR A 1 93 ? -22.292 4.660 12.984 1.00 57.91 93 THR A O 1
ATOM 725 N N . ALA A 1 94 ? -22.084 2.418 12.967 1.00 58.56 94 ALA A N 1
ATOM 726 C CA . ALA A 1 94 ? -23.373 2.132 13.598 1.00 58.56 94 ALA A CA 1
ATOM 727 C C . ALA A 1 94 ? -23.508 2.745 15.007 1.00 58.56 94 ALA A C 1
ATOM 729 O O . ALA A 1 94 ? -24.588 3.194 15.372 1.00 58.56 94 ALA A O 1
ATOM 730 N N . GLN A 1 95 ? -22.413 2.842 15.772 1.00 49.53 95 GLN A N 1
ATOM 731 C CA . GLN A 1 95 ? -22.421 3.459 17.108 1.00 49.53 95 GLN A CA 1
ATOM 732 C C . GLN A 1 95 ? -22.564 4.991 17.095 1.00 49.53 95 GLN A C 1
ATOM 734 O O . GLN A 1 95 ? -22.911 5.567 18.121 1.00 49.53 95 GLN A O 1
ATOM 739 N N . PHE A 1 96 ? -22.303 5.662 15.967 1.00 51.22 96 PHE A N 1
ATOM 740 C CA . PHE A 1 96 ? -22.447 7.121 15.841 1.00 51.22 96 PHE A CA 1
ATOM 741 C C . PHE A 1 96 ? -23.796 7.559 15.255 1.00 51.22 96 PHE A C 1
ATOM 743 O O . PHE A 1 96 ? -24.089 8.751 15.252 1.00 51.22 96 PHE A O 1
ATOM 750 N N . SER A 1 97 ? -24.608 6.623 14.760 1.00 52.44 97 SER A N 1
ATOM 751 C CA . SER A 1 97 ? -25.930 6.891 14.174 1.00 52.44 97 SER A CA 1
ATOM 752 C C . SER A 1 97 ? -27.106 6.774 15.157 1.00 52.44 97 SER A C 1
ATOM 754 O O . SER A 1 97 ? -28.225 7.086 14.767 1.00 52.44 97 SER A O 1
ATOM 756 N N . ASP A 1 98 ? -26.860 6.376 16.411 1.00 46.00 98 ASP A N 1
ATOM 757 C CA . ASP A 1 98 ? -27.879 6.238 17.472 1.00 46.00 98 ASP A CA 1
ATOM 758 C C . ASP A 1 98 ? -27.943 7.454 18.435 1.00 46.00 98 ASP A C 1
ATOM 760 O O . ASP A 1 98 ? -28.299 7.304 19.607 1.00 46.00 98 ASP A O 1
ATOM 764 N N . VAL A 1 99 ? -27.595 8.665 17.970 1.00 42.31 99 VAL A N 1
ATOM 765 C CA . VAL A 1 99 ? -27.708 9.927 18.743 1.00 42.31 99 VAL A CA 1
ATOM 766 C C . VAL A 1 99 ? -28.606 10.932 18.037 1.00 42.31 99 VAL A C 1
ATOM 768 O O . VAL A 1 99 ? -28.356 11.198 16.840 1.00 42.31 99 VAL A O 1
#

Sequence (99 aa):
MDSLRRVSVAKHISEYMHRISLPQQRVSQTALLNELGSKVEIIVGEKDPIVTTISPNIPVHIIAGAGHNPHVTHVEAVYDYLTPVLTKYISTTAQFSDV

Radius of gyration: 18.25 Å; chains: 1; bounding box: 40×31×55 Å

Secondary structure (DSSP, 8-state):
------HHHHHHHHHHHHHHHSHHHHHHHHHHHHH--S---EEEETT-TT-----TTS-EEEETT--S-HHHHSHHHHHHHHHHHHHHHHHHHHTTS--